Protein AF-A0A2U1JP44-F1 (afdb_monomer_lite)

Secondary structure (DSSP, 8-state):
-HHHHHHHHHTTHHHHHHHHHHHHHHH-TTHHHHHHHHHHHHHHHHHHHHT-S----------

Radius of gyration: 20.43 Å; chains: 1; bounding box: 43×38×44 Å

Structure (mmCIF, N/CA/C/O backbone):
data_AF-A0A2U1JP44-F1
#
_entry.id   AF-A0A2U1JP44-F1
#
loop_
_atom_site.group_PDB
_atom_site.id
_atom_site.type_symbol
_atom_site.label_atom_id
_atom_site.label_alt_id
_atom_site.label_comp_id
_atom_site.label_asym_id
_atom_site.label_entity_id
_atom_site.label_seq_id
_atom_site.pdbx_PDB_ins_code
_atom_site.Cartn_x
_atom_site.Cartn_y
_atom_site.Cartn_z
_atom_site.occupancy
_atom_site.B_iso_or_equiv
_atom_site.auth_seq_id
_atom_site.auth_comp_id
_atom_site.auth_asym_id
_atom_site.auth_atom_id
_atom_site.pdbx_PDB_model_num
ATOM 1 N N . MET A 1 1 ? 29.320 -14.292 -14.499 1.00 58.28 1 MET A N 1
ATOM 2 C CA . MET A 1 1 ? 29.529 -13.157 -13.568 1.00 58.28 1 MET A CA 1
ATOM 3 C C . MET A 1 1 ? 28.652 -11.959 -13.916 1.00 58.28 1 MET A C 1
ATOM 5 O O . MET A 1 1 ? 27.924 -11.529 -13.039 1.00 58.28 1 MET A O 1
ATOM 9 N N . ILE A 1 2 ? 28.615 -11.487 -15.169 1.00 60.31 2 ILE A N 1
ATOM 10 C CA . ILE A 1 2 ? 27.718 -10.389 -15.598 1.00 60.31 2 ILE A CA 1
ATOM 11 C C . ILE A 1 2 ? 26.235 -10.668 -15.284 1.00 60.31 2 ILE A C 1
ATOM 13 O O . ILE A 1 2 ? 25.595 -9.838 -14.658 1.00 60.31 2 ILE A O 1
ATOM 17 N N . SER A 1 3 ? 25.714 -11.867 -15.569 1.00 59.06 3 SER A N 1
ATOM 18 C CA . SER A 1 3 ? 24.318 -12.228 -15.246 1.00 59.06 3 SER A CA 1
ATOM 19 C C . SER A 1 3 ? 23.995 -12.260 -13.742 1.00 59.06 3 SER A C 1
ATOM 21 O O . SER A 1 3 ? 22.854 -12.049 -13.360 1.00 59.06 3 SER A O 1
ATOM 23 N N . LEU A 1 4 ? 24.990 -12.501 -12.879 1.00 57.66 4 LEU A N 1
ATOM 24 C CA . LEU A 1 4 ? 24.823 -12.503 -11.419 1.00 57.66 4 LEU A CA 1
ATOM 25 C C . LEU A 1 4 ? 24.787 -11.068 -10.866 1.00 57.66 4 LEU A C 1
ATOM 27 O O . LEU A 1 4 ? 24.048 -10.784 -9.934 1.00 57.66 4 LEU A O 1
ATOM 31 N N . VAL A 1 5 ? 25.574 -10.165 -11.461 1.00 60.91 5 VAL A N 1
ATOM 32 C CA . VAL A 1 5 ? 25.582 -8.731 -11.131 1.00 60.91 5 VAL A CA 1
ATOM 33 C C . VAL A 1 5 ? 24.299 -8.054 -11.609 1.00 60.91 5 VAL A C 1
ATOM 35 O O . VAL A 1 5 ? 23.790 -7.193 -10.907 1.00 60.91 5 VAL A O 1
ATOM 38 N N . ILE A 1 6 ? 23.753 -8.479 -12.752 1.00 63.69 6 ILE A N 1
ATOM 39 C CA . ILE A 1 6 ? 22.426 -8.065 -13.221 1.00 63.69 6 ILE A CA 1
ATOM 40 C C . ILE A 1 6 ? 21.368 -8.520 -12.206 1.00 63.69 6 ILE A C 1
ATOM 42 O O . ILE A 1 6 ? 20.652 -7.686 -11.683 1.00 63.69 6 ILE A O 1
ATOM 46 N N . PHE A 1 7 ? 21.372 -9.787 -11.779 1.00 62.62 7 PHE A N 1
ATOM 47 C CA . PHE A 1 7 ? 20.424 -10.279 -10.769 1.00 62.62 7 PHE A CA 1
ATOM 48 C C . PHE A 1 7 ? 20.546 -9.574 -9.401 1.00 62.62 7 PHE A C 1
ATOM 50 O O . PHE A 1 7 ? 19.537 -9.257 -8.790 1.00 62.62 7 PHE A O 1
ATOM 57 N N . LEU A 1 8 ? 21.756 -9.284 -8.903 1.00 64.00 8 LEU A N 1
ATOM 58 C CA . LEU A 1 8 ? 21.939 -8.565 -7.627 1.00 64.00 8 LEU A CA 1
ATOM 59 C C . LEU A 1 8 ? 21.758 -7.039 -7.736 1.00 64.00 8 LEU A C 1
ATOM 61 O O . LEU A 1 8 ? 21.478 -6.394 -6.728 1.00 64.00 8 LEU A O 1
ATOM 65 N N . GLY A 1 9 ? 21.959 -6.459 -8.920 1.00 59.34 9 GLY A N 1
ATOM 66 C CA . GLY A 1 9 ? 21.829 -5.025 -9.190 1.00 59.34 9 GLY A CA 1
ATOM 67 C C . GLY A 1 9 ? 20.444 -4.611 -9.697 1.00 59.34 9 GLY A C 1
ATOM 68 O O . GLY A 1 9 ? 20.096 -3.436 -9.588 1.00 59.34 9 GLY A O 1
ATOM 69 N N . GLU A 1 10 ? 19.653 -5.553 -10.218 1.00 58.25 10 GLU A N 1
ATOM 70 C CA . GLU A 1 10 ? 18.288 -5.327 -10.709 1.00 58.25 10 GLU A CA 1
ATOM 71 C C . GLU A 1 10 ? 17.198 -5.546 -9.656 1.00 58.25 10 GLU A C 1
ATOM 73 O O . GLU A 1 10 ? 16.166 -4.884 -9.797 1.00 58.25 10 GLU A O 1
ATOM 78 N N . PHE A 1 11 ? 17.470 -6.240 -8.526 1.00 60.12 11 PHE A N 1
ATOM 79 C CA . PHE A 1 11 ? 16.637 -6.188 -7.292 1.00 60.12 11 PHE A CA 1
ATOM 80 C C . PHE A 1 11 ? 16.628 -4.793 -6.635 1.00 60.12 11 PHE A C 1
ATOM 82 O O . PHE A 1 11 ? 16.469 -4.619 -5.425 1.00 60.12 11 PHE A O 1
ATOM 89 N N . GLY A 1 12 ? 16.835 -3.763 -7.440 1.00 72.56 12 GLY A N 1
ATOM 90 C CA . GLY A 1 12 ? 16.556 -2.387 -7.140 1.00 72.56 12 GLY A CA 1
ATOM 91 C C . GLY A 1 12 ? 15.077 -2.034 -7.356 1.00 72.56 12 GLY A C 1
ATOM 92 O O . GLY A 1 12 ? 14.223 -2.879 -7.639 1.00 72.56 12 GLY A O 1
ATOM 93 N N . PRO A 1 13 ? 14.756 -0.736 -7.244 1.00 82.19 13 PRO A N 1
ATOM 94 C CA . PRO A 1 13 ? 13.387 -0.223 -7.289 1.00 82.19 13 PRO A CA 1
ATOM 95 C C . PRO A 1 13 ? 12.594 -0.644 -8.536 1.00 82.19 13 PRO A C 1
ATOM 97 O O . PRO A 1 13 ? 11.368 -0.726 -8.487 1.00 82.19 13 PRO A O 1
ATOM 100 N N . THR A 1 14 ? 13.289 -0.906 -9.645 1.00 84.12 14 THR A N 1
ATOM 101 C CA . THR A 1 14 ? 12.710 -1.249 -10.946 1.00 84.12 14 THR A CA 1
ATOM 102 C C . THR A 1 14 ? 11.902 -2.542 -10.902 1.00 84.12 14 THR A C 1
ATOM 104 O O . THR A 1 14 ? 10.774 -2.562 -11.389 1.00 84.12 14 THR A O 1
ATOM 107 N N . GLU A 1 15 ? 12.418 -3.605 -10.286 1.00 84.00 15 GLU A N 1
ATOM 108 C CA . GLU A 1 15 ? 11.708 -4.887 -10.210 1.00 84.00 15 GLU A CA 1
ATOM 109 C C . GLU A 1 15 ? 10.526 -4.831 -9.247 1.00 84.00 15 GLU A C 1
ATOM 111 O O . GLU A 1 15 ? 9.457 -5.355 -9.557 1.00 84.00 15 GLU A O 1
ATOM 116 N N . ILE A 1 16 ? 10.664 -4.107 -8.131 1.00 87.31 16 ILE A N 1
ATOM 117 C CA . ILE A 1 16 ? 9.548 -3.839 -7.212 1.00 87.31 16 ILE A CA 1
ATOM 118 C C . ILE A 1 16 ? 8.423 -3.098 -7.949 1.00 87.31 16 ILE A C 1
ATOM 120 O O . ILE A 1 16 ? 7.252 -3.457 -7.816 1.00 87.31 16 ILE A O 1
ATOM 124 N N . ILE A 1 17 ? 8.768 -2.100 -8.767 1.00 90.25 17 ILE A N 1
ATOM 125 C CA . ILE A 1 17 ? 7.819 -1.375 -9.620 1.00 90.25 17 ILE A CA 1
ATOM 126 C C . ILE A 1 17 ? 7.169 -2.297 -10.651 1.00 90.25 17 ILE A C 1
ATOM 128 O O . ILE A 1 17 ? 5.963 -2.200 -10.868 1.00 90.25 17 ILE A O 1
ATOM 132 N N . LEU A 1 18 ? 7.931 -3.202 -11.261 1.00 91.06 18 LEU A N 1
ATOM 133 C CA . LEU A 1 18 ? 7.430 -4.123 -12.280 1.00 91.06 18 LEU A CA 1
ATOM 134 C C . LEU A 1 18 ? 6.448 -5.138 -11.668 1.00 91.06 18 LEU A C 1
ATOM 136 O O . LEU A 1 18 ? 5.361 -5.348 -12.207 1.00 91.06 18 LEU A O 1
ATOM 140 N N . VAL A 1 19 ? 6.760 -5.679 -10.486 1.00 90.12 19 VAL A N 1
ATOM 141 C CA . VAL A 1 19 ? 5.855 -6.546 -9.711 1.00 90.12 19 VAL A CA 1
ATOM 142 C C . VAL A 1 19 ? 4.594 -5.789 -9.285 1.00 90.12 19 VAL A C 1
ATOM 144 O O . VAL A 1 19 ? 3.484 -6.291 -9.476 1.00 90.12 19 VAL A O 1
ATOM 147 N N . LEU A 1 20 ? 4.735 -4.566 -8.761 1.00 90.06 20 LEU A N 1
ATOM 148 C CA . LEU A 1 20 ? 3.593 -3.713 -8.419 1.00 90.06 20 LEU A CA 1
ATOM 149 C C . LEU A 1 20 ? 2.723 -3.424 -9.643 1.00 90.06 20 LEU A C 1
ATOM 151 O O . LEU A 1 20 ? 1.503 -3.500 -9.537 1.00 90.06 20 LEU A O 1
ATOM 155 N N . ALA A 1 21 ? 3.319 -3.142 -10.801 1.00 91.94 21 ALA A N 1
ATOM 156 C CA . ALA A 1 21 ? 2.595 -2.885 -12.040 1.00 91.94 21 ALA A CA 1
ATOM 157 C C . ALA A 1 21 ? 1.788 -4.108 -12.496 1.00 91.94 21 ALA A C 1
ATOM 159 O O . ALA A 1 21 ? 0.620 -3.964 -12.856 1.00 91.94 21 ALA A O 1
ATOM 160 N N . VAL A 1 22 ? 2.363 -5.312 -12.417 1.00 93.44 22 VAL A N 1
ATOM 161 C CA . VAL A 1 22 ? 1.648 -6.563 -12.718 1.00 93.44 22 VAL A CA 1
ATOM 162 C C . VAL A 1 22 ? 0.478 -6.757 -11.752 1.00 93.44 22 VAL A C 1
ATOM 164 O O . VAL A 1 22 ? -0.653 -6.957 -12.192 1.00 93.44 22 VAL A O 1
ATOM 167 N N . ILE A 1 23 ? 0.702 -6.620 -10.443 1.00 92.00 23 ILE A N 1
ATOM 168 C CA . ILE A 1 23 ? -0.367 -6.719 -9.436 1.00 92.00 23 ILE A CA 1
ATOM 169 C C . ILE A 1 23 ? -1.461 -5.672 -9.697 1.00 92.00 23 ILE A C 1
ATOM 171 O O . ILE A 1 23 ? -2.647 -5.999 -9.662 1.00 92.00 23 ILE A O 1
ATOM 175 N N . LEU A 1 24 ? -1.094 -4.428 -10.014 1.00 91.94 24 LEU A N 1
ATOM 176 C CA . LEU A 1 24 ? -2.049 -3.377 -10.366 1.00 91.94 24 LEU A CA 1
ATOM 177 C C . LEU A 1 24 ? -2.815 -3.677 -11.657 1.00 91.94 24 LEU A C 1
ATOM 179 O O . LEU A 1 24 ? -3.961 -3.252 -11.762 1.00 91.94 24 LEU A O 1
ATOM 183 N N . LEU A 1 25 ? -2.228 -4.378 -12.627 1.00 92.25 25 LEU A N 1
ATOM 184 C CA . LEU A 1 25 ? -2.915 -4.745 -13.865 1.00 92.25 25 LEU A CA 1
ATOM 185 C C . LEU A 1 25 ? -3.952 -5.853 -13.626 1.00 92.25 25 LEU A C 1
ATOM 187 O O . LEU A 1 25 ? -5.064 -5.766 -14.140 1.00 92.25 25 LEU A O 1
ATOM 191 N N . PHE A 1 26 ? -3.619 -6.854 -12.805 1.00 92.88 26 PHE A N 1
ATOM 192 C CA . PHE A 1 26 ? -4.527 -7.959 -12.470 1.00 92.88 26 PHE A CA 1
ATOM 193 C C . PHE A 1 26 ? -5.628 -7.557 -11.481 1.00 92.88 26 PHE A C 1
ATOM 195 O O . PHE A 1 26 ? -6.793 -7.902 -11.671 1.00 92.88 26 PHE A O 1
ATOM 202 N N . PHE A 1 27 ? -5.278 -6.830 -10.418 1.00 89.56 27 PHE A N 1
ATOM 203 C CA . PHE A 1 27 ? -6.228 -6.432 -9.376 1.00 89.56 27 PHE A CA 1
ATOM 204 C C . PHE A 1 27 ? -6.862 -5.058 -9.643 1.00 89.56 27 PHE A C 1
ATOM 206 O O . PHE A 1 27 ? -7.922 -4.751 -9.100 1.00 89.56 27 PHE A O 1
ATOM 213 N N . GLY A 1 28 ? -6.261 -4.225 -10.492 1.00 85.62 28 GLY A N 1
ATOM 214 C CA . 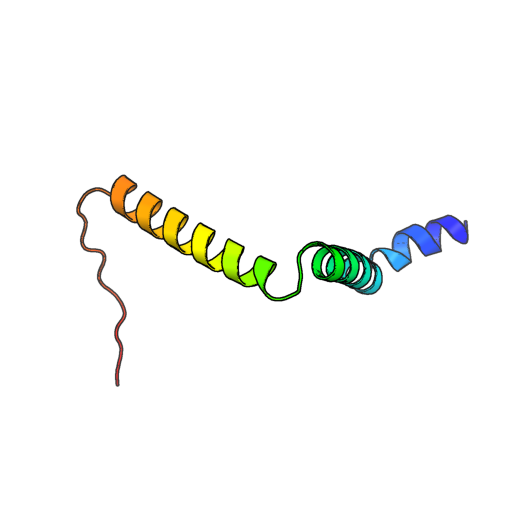GLY A 1 28 ? -6.660 -2.834 -10.690 1.00 85.62 28 GLY A CA 1
ATOM 215 C C . GLY A 1 28 ? -6.121 -1.918 -9.585 1.00 85.62 28 GLY A C 1
ATOM 216 O O . GLY A 1 28 ? -6.169 -2.242 -8.397 1.00 85.62 28 GLY A O 1
ATOM 217 N N . GLY A 1 29 ? -5.688 -0.707 -9.952 1.00 84.81 29 GLY A N 1
ATOM 218 C CA . GLY A 1 29 ? -5.137 0.276 -9.002 1.00 84.81 29 GLY A CA 1
ATOM 219 C C . GLY A 1 29 ? -6.085 0.716 -7.876 1.00 84.81 29 GLY A C 1
ATOM 220 O O . GLY A 1 29 ? -5.635 1.286 -6.889 1.00 84.81 29 GLY A O 1
ATOM 221 N N . LYS A 1 30 ? -7.390 0.432 -7.990 1.00 85.50 30 LYS A N 1
ATOM 222 C CA . LYS A 1 30 ? -8.405 0.768 -6.977 1.00 85.50 30 LYS A CA 1
ATOM 223 C C . LYS A 1 30 ? -8.620 -0.324 -5.923 1.00 85.50 30 LYS A C 1
ATOM 225 O O . LYS A 1 30 ? -8.945 0.019 -4.789 1.00 85.50 30 LYS A O 1
ATOM 230 N N . LYS A 1 31 ? -8.395 -1.606 -6.246 1.00 86.31 31 LYS A N 1
ATOM 231 C CA . LYS A 1 31 ? -8.651 -2.709 -5.299 1.00 86.31 31 LYS A CA 1
ATOM 232 C C . LYS A 1 31 ? -7.605 -2.793 -4.195 1.00 86.31 31 LYS A C 1
ATOM 234 O O . LYS A 1 31 ? -7.947 -3.090 -3.060 1.00 86.31 31 LYS A O 1
ATOM 239 N N . ILE A 1 32 ? -6.346 -2.490 -4.500 1.00 87.75 32 ILE A N 1
ATOM 240 C CA . ILE A 1 32 ? -5.251 -2.497 -3.521 1.00 87.75 32 ILE A CA 1
ATOM 241 C C . ILE A 1 32 ? -5.528 -1.500 -2.360 1.00 87.75 32 ILE A C 1
ATOM 243 O O . ILE A 1 32 ? -5.515 -1.926 -1.203 1.00 87.75 32 ILE A O 1
ATOM 247 N N . PRO A 1 33 ? -5.881 -0.219 -2.614 1.00 85.25 33 PRO A N 1
ATOM 248 C CA . PRO A 1 33 ? -6.305 0.719 -1.566 1.00 85.25 33 PRO A CA 1
ATOM 249 C C . PRO A 1 33 ? -7.591 0.320 -0.835 1.00 85.25 33 PRO A C 1
ATOM 251 O O . PRO A 1 33 ? -7.710 0.550 0.366 1.00 85.25 33 PRO A O 1
ATOM 254 N N . GLU A 1 34 ? -8.568 -0.246 -1.546 1.00 90.56 34 GLU A N 1
ATOM 255 C CA . GLU A 1 34 ? -9.853 -0.664 -0.973 1.00 90.56 34 GLU A CA 1
ATOM 256 C C . GLU A 1 34 ? -9.677 -1.827 0.018 1.00 90.56 34 GLU A C 1
ATOM 258 O O . GLU A 1 34 ? -10.190 -1.771 1.136 1.00 90.56 34 GLU A O 1
ATOM 263 N N . LEU A 1 35 ? -8.847 -2.814 -0.338 1.00 90.00 35 LEU A N 1
ATOM 264 C CA . LEU A 1 35 ? -8.449 -3.913 0.543 1.00 90.00 35 LEU A CA 1
ATOM 265 C C . LEU A 1 35 ? -7.650 -3.416 1.752 1.00 90.00 35 LEU A C 1
ATOM 267 O O . LEU A 1 35 ? -7.914 -3.849 2.870 1.00 90.00 35 LEU A O 1
ATOM 271 N N . MET A 1 36 ? -6.720 -2.473 1.560 1.00 91.50 36 MET A N 1
ATOM 272 C CA . MET A 1 36 ? -5.980 -1.866 2.674 1.00 91.50 36 MET A CA 1
ATOM 273 C C . MET A 1 36 ? -6.893 -1.103 3.637 1.00 91.50 36 MET A C 1
ATOM 275 O O . MET A 1 36 ? -6.712 -1.208 4.848 1.00 91.50 36 MET A O 1
ATOM 279 N N . LYS A 1 37 ? -7.887 -0.362 3.131 1.00 92.75 37 LYS A N 1
ATOM 280 C CA . LYS A 1 37 ? -8.879 0.326 3.974 1.00 92.75 37 LYS A CA 1
ATOM 281 C C . LYS A 1 37 ? -9.724 -0.668 4.771 1.00 92.75 37 LYS A C 1
ATOM 283 O O . LYS A 1 37 ? -9.890 -0.483 5.973 1.00 92.75 37 LYS A O 1
ATOM 288 N N . GLY A 1 38 ? -10.212 -1.729 4.126 1.00 93.81 38 GLY A N 1
ATOM 289 C CA . GLY A 1 38 ? -10.972 -2.788 4.796 1.00 93.81 38 GLY A CA 1
ATOM 290 C C . GLY A 1 38 ? -10.154 -3.503 5.875 1.00 93.81 38 GLY A C 1
ATOM 291 O O . GLY A 1 38 ? -10.607 -3.626 7.012 1.00 93.81 38 GLY A O 1
ATOM 292 N N . LEU A 1 39 ? -8.918 -3.895 5.553 1.00 94.81 39 LEU A N 1
ATOM 293 C CA . LEU A 1 39 ? -8.005 -4.535 6.500 1.00 94.81 39 LEU A CA 1
ATOM 294 C C . LEU A 1 39 ? -7.633 -3.594 7.653 1.00 94.81 39 LEU A C 1
ATOM 296 O O . LEU A 1 39 ? -7.632 -4.011 8.806 1.00 94.81 39 LEU A O 1
ATOM 300 N N . GLY A 1 40 ? -7.357 -2.320 7.364 1.00 93.12 40 GLY A N 1
ATOM 301 C CA . GLY A 1 40 ? -7.021 -1.315 8.373 1.00 93.12 40 GLY A CA 1
ATOM 302 C C . GLY A 1 40 ? -8.157 -1.075 9.366 1.00 93.12 40 GLY A C 1
ATOM 303 O O . GLY A 1 40 ? -7.913 -1.030 10.573 1.00 93.12 40 GLY A O 1
ATOM 304 N N . ASN A 1 41 ? -9.398 -0.994 8.879 1.00 93.19 41 ASN A N 1
ATOM 305 C CA . ASN A 1 41 ? -10.580 -0.885 9.733 1.00 93.19 41 ASN A CA 1
ATOM 306 C C . ASN A 1 41 ? -10.773 -2.146 10.585 1.00 93.19 41 ASN A C 1
ATOM 308 O O . ASN A 1 41 ? -10.920 -2.029 11.799 1.00 93.19 41 ASN A O 1
ATOM 312 N N . GLY A 1 42 ? -10.649 -3.337 9.989 1.00 94.81 42 GLY A N 1
ATOM 313 C CA . GLY A 1 42 ? -10.754 -4.601 10.722 1.00 94.81 42 GLY A CA 1
ATOM 314 C C . GLY A 1 42 ? -9.673 -4.763 11.796 1.00 94.81 42 GLY A C 1
ATOM 315 O O . GLY A 1 42 ? -9.968 -5.179 12.913 1.00 94.81 42 GLY A O 1
ATOM 316 N N . VAL A 1 43 ? -8.427 -4.366 11.513 1.00 93.12 43 VAL A N 1
ATOM 317 C CA . VAL A 1 43 ? -7.337 -4.358 12.507 1.00 93.12 43 VAL A CA 1
ATOM 318 C C . VAL A 1 43 ? -7.602 -3.330 13.611 1.00 93.12 43 VAL A C 1
ATOM 320 O O . VAL A 1 43 ? -7.320 -3.605 14.778 1.00 93.12 43 VAL A O 1
ATOM 323 N N . LYS A 1 44 ? -8.160 -2.158 13.279 1.00 89.75 44 LYS A N 1
ATOM 324 C CA . LYS A 1 44 ? -8.547 -1.131 14.259 1.00 89.75 44 LYS A CA 1
ATOM 325 C C . LYS A 1 44 ? -9.647 -1.642 15.191 1.00 89.75 44 LYS A C 1
ATOM 327 O O . LYS A 1 44 ? -9.507 -1.524 16.404 1.00 89.75 44 LYS A O 1
ATOM 332 N N . GLU A 1 45 ? -10.695 -2.249 14.646 1.00 89.38 45 GLU A N 1
ATOM 333 C CA . GLU A 1 45 ? -11.796 -2.845 15.413 1.00 89.38 45 GLU A CA 1
ATOM 334 C C . GLU A 1 45 ? -11.327 -4.035 16.250 1.00 89.38 45 GLU A C 1
ATOM 336 O O . GLU A 1 45 ? -11.651 -4.104 17.434 1.00 89.38 45 GLU A O 1
ATOM 341 N N . PHE A 1 46 ? -10.477 -4.905 15.696 1.00 91.06 46 PHE A N 1
ATOM 342 C CA . PHE A 1 46 ? -9.867 -6.011 16.434 1.00 91.06 46 PHE A CA 1
ATOM 343 C C . PHE A 1 46 ? -9.021 -5.510 17.607 1.00 91.06 46 PHE A C 1
ATOM 345 O O . PHE A 1 46 ? -9.127 -6.018 18.722 1.00 91.06 46 PHE A O 1
ATOM 352 N N . LYS A 1 47 ? -8.215 -4.464 17.389 1.00 86.94 47 LYS A N 1
ATOM 353 C CA . LYS A 1 47 ? -7.415 -3.832 18.444 1.00 86.94 47 LYS A CA 1
ATOM 354 C C . LYS A 1 47 ? -8.291 -3.173 19.510 1.00 86.94 47 LYS A C 1
ATOM 356 O O . LYS A 1 47 ? -7.939 -3.246 20.682 1.00 86.94 47 LYS A O 1
ATOM 361 N N . ASN A 1 48 ? -9.400 -2.546 19.125 1.00 86.50 48 ASN A N 1
ATOM 362 C CA . ASN A 1 48 ? -10.334 -1.914 20.058 1.00 86.50 48 ASN A CA 1
ATOM 363 C C . ASN A 1 48 ? -11.065 -2.962 20.910 1.00 86.50 48 ASN A C 1
ATOM 365 O O . ASN A 1 48 ? -11.082 -2.844 22.132 1.00 86.50 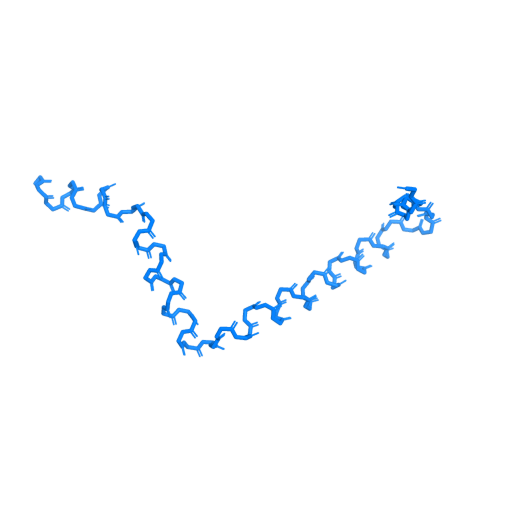48 ASN A O 1
ATOM 369 N N . ALA A 1 49 ? -11.580 -4.024 20.287 1.00 85.56 49 ALA A N 1
ATOM 370 C CA . ALA A 1 49 ? -12.244 -5.125 20.981 1.00 85.56 49 ALA A CA 1
ATOM 371 C C . ALA A 1 49 ? -11.279 -5.897 21.896 1.00 85.56 49 ALA A C 1
ATOM 373 O O . ALA A 1 49 ? -11.620 -6.227 23.028 1.00 85.56 49 ALA A O 1
ATOM 374 N N . SER A 1 50 ? -10.044 -6.130 21.441 1.00 84.50 50 SER A N 1
ATOM 375 C CA . SER A 1 50 ? -9.018 -6.818 22.232 1.00 84.50 50 SER A CA 1
ATOM 376 C C . SER A 1 50 ? -8.462 -5.969 23.380 1.00 84.50 50 SER A C 1
ATOM 378 O O . SER A 1 50 ? -7.831 -6.526 24.277 1.00 84.50 50 SER A O 1
ATOM 380 N N . LYS A 1 51 ? -8.641 -4.641 23.355 1.00 79.50 51 LYS A N 1
ATOM 381 C CA . LYS A 1 51 ? -8.159 -3.738 24.409 1.00 79.50 51 LYS A CA 1
ATOM 382 C C . LYS A 1 51 ? -9.126 -3.560 25.577 1.00 79.50 51 LYS A C 1
ATOM 384 O O . LYS A 1 51 ? -8.676 -3.004 26.569 1.00 79.50 51 LYS A O 1
ATOM 389 N N . GLY A 1 52 ? -10.371 -4.039 25.474 1.00 63.84 52 GLY A N 1
ATOM 390 C CA . GLY A 1 52 ? -11.364 -4.036 26.555 1.00 63.84 52 GLY A CA 1
ATOM 391 C C . GLY A 1 52 ? -11.553 -2.666 27.214 1.00 63.84 52 GLY A C 1
ATOM 392 O O . GLY A 1 52 ? -10.847 -2.353 28.163 1.00 63.84 52 GLY A O 1
ATOM 393 N N . ASP A 1 53 ? -12.491 -1.859 26.708 1.00 62.25 53 ASP A N 1
ATOM 394 C CA . ASP A 1 53 ? -13.032 -0.643 27.351 1.00 62.25 53 ASP A CA 1
ATOM 395 C C . ASP A 1 53 ? -12.034 0.252 28.114 1.00 62.25 53 ASP A C 1
ATOM 397 O O . ASP A 1 53 ? -12.331 0.799 29.173 1.00 62.25 53 ASP A O 1
ATOM 401 N N . GLN A 1 54 ? -10.840 0.461 27.562 1.00 58.66 54 GLN A N 1
ATOM 402 C CA . GLN A 1 54 ? -9.987 1.579 27.952 1.00 58.66 54 GLN A CA 1
ATOM 403 C C .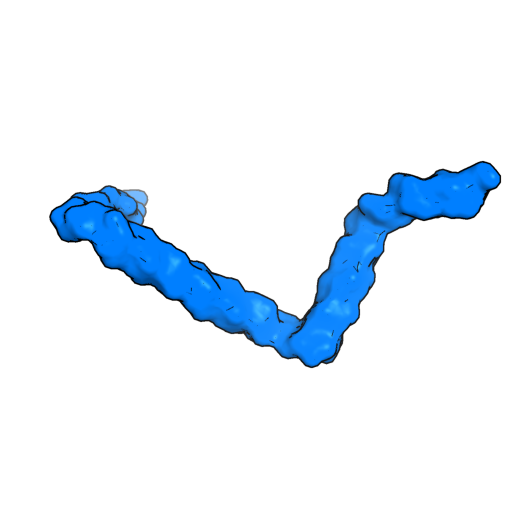 GLN A 1 54 ? -10.177 2.673 26.899 1.00 58.66 54 GLN A C 1
ATOM 405 O O . GLN A 1 54 ? -9.716 2.491 25.763 1.00 58.66 54 GLN A O 1
ATOM 410 N N . PRO A 1 55 ? -10.852 3.792 27.229 1.00 57.41 55 PRO A N 1
ATOM 411 C CA . PRO A 1 55 ? -10.989 4.924 26.331 1.00 57.41 55 PRO A CA 1
ATOM 412 C C . PRO A 1 55 ? -9.606 5.565 26.211 1.00 57.41 55 PRO A C 1
ATOM 414 O O . PRO A 1 55 ? -9.219 6.426 26.996 1.00 57.41 55 PRO A O 1
ATOM 417 N N . SER A 1 56 ? -8.800 5.094 25.260 1.00 55.34 56 SER A N 1
ATOM 418 C CA . SER A 1 56 ? -7.576 5.795 24.900 1.00 55.34 56 SER A CA 1
ATOM 419 C C . SER A 1 56 ? -7.962 6.969 24.012 1.00 55.34 56 SER A C 1
ATOM 421 O O . SER A 1 56 ? -8.056 6.833 22.791 1.00 55.34 56 SER A O 1
ATOM 423 N N . ASP A 1 57 ? -8.214 8.088 24.679 1.00 62.59 57 ASP A N 1
ATOM 424 C CA . ASP A 1 57 ? -8.107 9.444 24.159 1.00 62.59 57 ASP A CA 1
ATOM 425 C C . ASP A 1 57 ? -6.838 9.666 23.314 1.00 62.59 57 ASP A C 1
ATOM 427 O O . ASP A 1 57 ? -5.826 8.971 23.487 1.00 62.59 57 ASP A O 1
ATOM 431 N N . LYS A 1 58 ? -6.889 10.778 22.557 1.00 53.66 58 LYS A N 1
ATOM 432 C CA . LYS A 1 58 ? -5.833 11.502 21.808 1.00 53.66 58 LYS A CA 1
ATOM 433 C C . LYS A 1 58 ? -5.764 11.096 20.322 1.00 53.66 58 LYS A C 1
ATOM 435 O O . LYS A 1 58 ? -5.446 9.957 20.005 1.00 53.66 58 LYS A O 1
ATOM 440 N N . THR A 1 59 ? -6.067 11.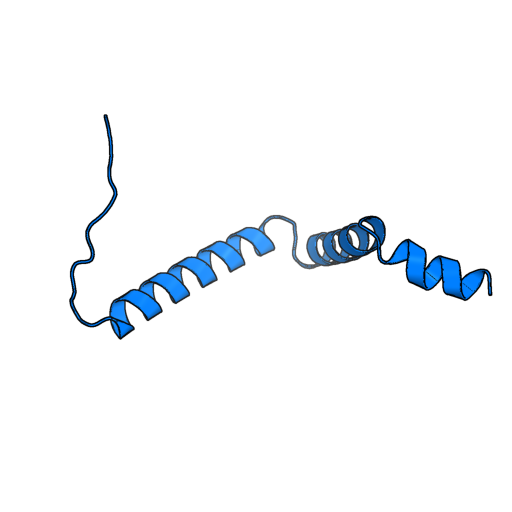943 19.334 1.00 44.53 59 THR A N 1
ATOM 441 C CA . THR A 1 59 ? -5.895 13.400 19.252 1.00 44.53 59 THR A CA 1
ATOM 442 C C . THR A 1 59 ? -6.834 13.965 18.179 1.00 44.53 59 THR A C 1
ATOM 444 O O . THR A 1 59 ? -6.600 13.784 16.986 1.00 44.53 59 THR A O 1
ATOM 447 N N . GLU A 1 60 ? -7.884 14.661 18.608 1.00 54.25 60 GLU A N 1
ATOM 448 C CA . GLU A 1 60 ? -8.313 15.883 17.935 1.00 54.25 60 GLU A CA 1
ATOM 449 C C . GLU A 1 60 ? -7.468 16.997 18.556 1.00 54.25 60 GLU A C 1
ATOM 451 O O . GLU A 1 60 ? -7.623 17.315 19.731 1.00 54.25 60 GLU A O 1
ATOM 456 N N . GLU A 1 61 ? -6.521 17.540 17.800 1.00 48.00 61 GLU A N 1
ATOM 457 C CA . GLU A 1 61 ? -5.895 18.819 18.124 1.00 48.00 61 GLU A CA 1
ATOM 458 C C . GLU A 1 61 ? -6.164 19.717 16.923 1.0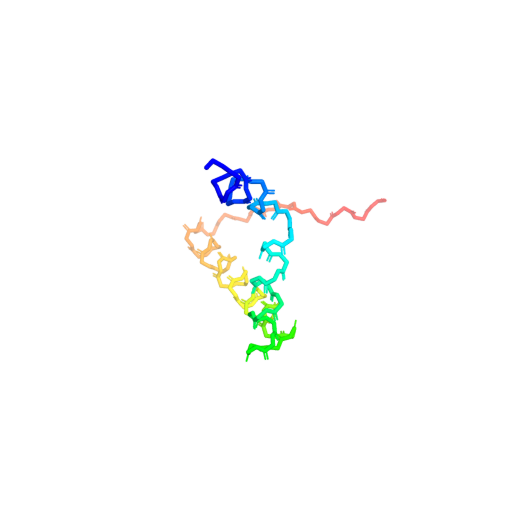0 48.00 61 GLU A C 1
ATOM 460 O O . GLU A 1 61 ? -5.432 19.762 15.939 1.00 48.00 61 GLU A O 1
ATOM 465 N N . ASN A 1 62 ? -7.348 20.319 16.980 1.00 52.50 62 ASN A N 1
ATOM 466 C CA . ASN A 1 62 ? -7.603 21.623 16.408 1.00 52.50 62 ASN A CA 1
ATOM 467 C C . ASN A 1 62 ? -7.004 22.648 17.381 1.00 52.50 62 ASN A C 1
ATOM 469 O O . ASN A 1 62 ? -7.603 22.884 18.432 1.00 52.50 62 ASN A O 1
ATOM 473 N N . VAL A 1 63 ? -5.839 23.205 17.038 1.00 56.12 63 VAL A N 1
ATOM 474 C CA . VAL A 1 63 ? -5.355 24.515 17.505 1.00 56.12 63 VAL A CA 1
ATOM 475 C C . VAL A 1 63 ? -4.615 25.190 16.356 1.00 56.12 63 VAL A C 1
ATOM 477 O O . VAL A 1 63 ? -3.768 24.512 15.73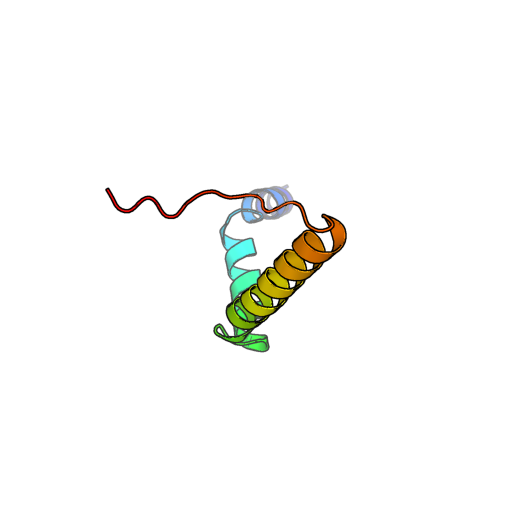2 1.00 56.12 63 VAL A O 1
#

Sequence (63 aa):
MISLVIFLGEFGPTEIILVLAVILLFFGGKKIPELMKGLGNGVKEFKNASKGDQPSDKTEENV

Foldseek 3Di:
DVVVCCVVVVVPPNVVVVVVVVVCVVCNPPNVVVVVVVVVVVVVVVVVVVVPPDPDDDDPDDD

pLDDT: mean 77.54, std 15.55, range [44.53, 94.81]

Organism: NCBI:txid2169410

InterPro domains:
  IPR003369 Sec-independent protein translocase protein TatA/B/E [PF02416] (11-52)
  IPR006312 Sec-independent protein translocase protein TatA/E [MF_00236] (8-61)
  IPR006312 Sec-independent protein translocase protein TatA/E [TIGR01411] (11-54)